Protein AF-A0A7G8Q9J0-F1 (afdb_monomer_lite)

Sequence (96 aa):
MSLIKQLHAVREAQDRAQNARGELAVPAQALLSRGQRYPLTTVGMAAGAGFVLGQLNVHPLRVPGLGALLSGTAAEVVGQAMRLVADFAQEHSDLS

Radius of gyration: 18.75 Å; chains: 1; bounding box: 47×25×50 Å

Foldseek 3Di:
DDPVVVVVVVVVVVVVVVVVVVVCVVVVVVVVVVCVVPVPVVVVVVVVVVVVCVVVVPDLVPPPPSVVVCPPPVVVVVVVVVVVVVVVVVVVVVVD

Secondary structure (DSSP, 8-state):
--HHHHHHHHHHHHHHHHHHHHHHHHHHHHHHHHHHH-HHHHHHHHHHHHHHHHHTT--TTTSTTHHHHIIIIIHHHHHHHHHHHHHHHHHHHHT-

Organism: NCBI:txid2763498

Structure (mmCIF, N/CA/C/O backbone):
data_AF-A0A7G8Q9J0-F1
#
_entry.id   AF-A0A7G8Q9J0-F1
#
loop_
_atom_site.group_PDB
_atom_site.id
_atom_site.type_symbol
_atom_site.label_atom_id
_atom_site.label_alt_id
_atom_site.label_comp_id
_atom_site.label_asym_id
_atom_site.label_entity_id
_atom_site.label_seq_id
_atom_site.pdbx_PDB_ins_code
_atom_site.Cartn_x
_atom_site.Cartn_y
_atom_site.Cartn_z
_atom_site.occupancy
_atom_site.B_iso_or_equiv
_atom_site.auth_seq_id
_atom_site.auth_comp_id
_atom_site.auth_asym_id
_atom_site.auth_atom_id
_atom_site.pdbx_PDB_model_num
ATOM 1 N N . MET A 1 1 ? -11.991 5.296 30.365 1.00 60.22 1 MET A N 1
ATOM 2 C CA . MET A 1 1 ? -12.717 4.956 29.114 1.00 60.22 1 MET A CA 1
ATOM 3 C C . MET A 1 1 ? -12.967 3.452 29.095 1.00 60.22 1 MET A C 1
ATOM 5 O O . MET A 1 1 ? -12.110 2.726 29.572 1.00 60.22 1 MET A O 1
ATOM 9 N N . SER A 1 2 ? -14.126 2.991 28.616 1.00 88.62 2 SER A N 1
ATOM 10 C CA . SER A 1 2 ? -14.501 1.563 28.634 1.00 88.62 2 SER A CA 1
ATOM 11 C C . SER A 1 2 ? -13.977 0.813 27.402 1.00 88.62 2 SER A C 1
ATOM 13 O O . SER A 1 2 ? -14.118 1.305 26.282 1.00 88.62 2 SER A O 1
ATOM 15 N N . LEU A 1 3 ? -13.442 -0.397 27.611 1.00 88.75 3 LEU A N 1
ATOM 16 C CA . LEU A 1 3 ? -12.966 -1.327 26.574 1.00 88.75 3 LEU A CA 1
ATOM 17 C C . LEU A 1 3 ? -14.040 -1.623 25.510 1.00 88.75 3 LEU A C 1
ATOM 19 O O . LEU A 1 3 ? -13.744 -1.718 24.322 1.00 88.75 3 LEU A O 1
ATOM 23 N N . ILE A 1 4 ? -15.305 -1.696 25.929 1.00 90.81 4 ILE A N 1
ATOM 24 C CA . ILE A 1 4 ? -16.450 -1.983 25.053 1.00 90.81 4 ILE A CA 1
ATOM 25 C C . ILE A 1 4 ? -16.616 -0.878 24.000 1.00 90.81 4 ILE A C 1
ATOM 27 O O . ILE A 1 4 ? -16.824 -1.157 22.821 1.00 90.81 4 ILE A O 1
ATOM 31 N N . LYS A 1 5 ? -16.445 0.387 24.405 1.00 89.25 5 LYS A N 1
ATOM 32 C CA . LYS A 1 5 ? -16.520 1.542 23.499 1.00 89.25 5 LYS A CA 1
ATOM 33 C C . LYS A 1 5 ? -15.398 1.511 22.456 1.00 89.25 5 LYS A C 1
ATOM 35 O O . LYS A 1 5 ? -15.609 1.895 21.3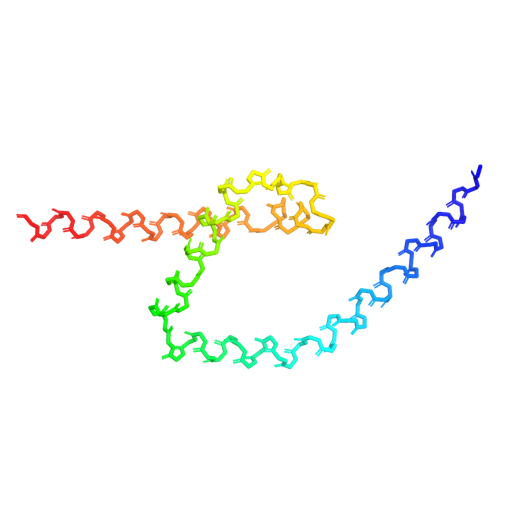11 1.00 89.25 5 LYS A O 1
ATOM 40 N N . GLN A 1 6 ? -14.216 1.036 22.846 1.00 88.62 6 GLN A N 1
ATOM 41 C CA . GLN A 1 6 ? -13.067 0.924 21.952 1.00 88.62 6 GLN A CA 1
ATOM 42 C C . GLN A 1 6 ? -13.247 -0.207 20.933 1.00 88.62 6 GLN A C 1
ATOM 44 O O . GLN A 1 6 ? -12.989 0.002 19.752 1.00 88.62 6 GLN A O 1
ATOM 49 N N . LEU A 1 7 ? -13.763 -1.365 21.355 1.00 92.56 7 LEU A N 1
ATOM 50 C CA . LEU A 1 7 ? -14.093 -2.464 20.441 1.00 92.56 7 LEU A CA 1
ATOM 51 C C . LEU A 1 7 ? -15.153 -2.056 19.412 1.00 92.56 7 LEU A C 1
ATOM 53 O O . LEU A 1 7 ? -15.011 -2.381 18.235 1.00 92.56 7 LEU A O 1
ATOM 57 N N . HIS A 1 8 ? -16.167 -1.295 19.831 1.00 93.31 8 HIS A N 1
ATOM 58 C CA . HIS A 1 8 ? -17.167 -0.750 18.914 1.00 93.31 8 HIS A CA 1
ATOM 59 C C . HIS A 1 8 ? -16.541 0.195 17.876 1.00 93.31 8 HIS A C 1
ATOM 61 O O . HIS A 1 8 ? -16.787 0.050 16.683 1.00 93.31 8 HIS A O 1
ATOM 67 N N . ALA A 1 9 ? -15.673 1.114 18.311 1.00 91.44 9 ALA A N 1
ATOM 68 C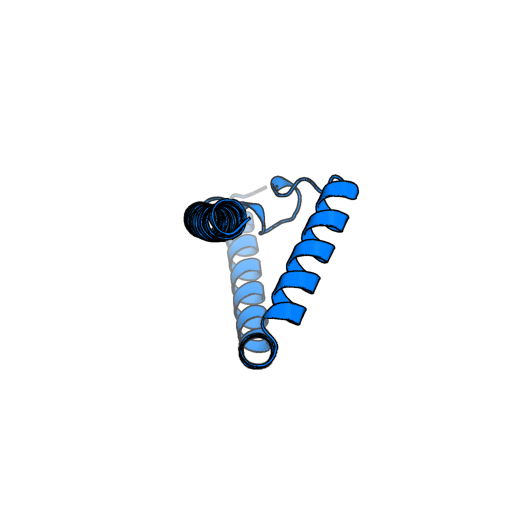 CA . ALA A 1 9 ? -14.982 2.039 17.411 1.00 91.44 9 ALA A CA 1
ATOM 69 C C . ALA A 1 9 ? -14.067 1.319 16.403 1.00 91.44 9 ALA A C 1
ATOM 71 O O . ALA A 1 9 ? -13.986 1.719 15.242 1.00 91.44 9 ALA A O 1
ATOM 72 N N . VAL A 1 10 ? -13.399 0.237 16.822 1.00 92.50 10 VAL A N 1
ATOM 73 C CA . VAL A 1 10 ? -12.596 -0.594 15.913 1.00 92.50 10 VAL A CA 1
ATOM 74 C C . VAL A 1 10 ? -13.486 -1.297 14.891 1.00 92.50 10 VAL A C 1
ATOM 76 O O . VAL A 1 10 ? -13.139 -1.306 13.713 1.00 92.50 10 VAL A O 1
ATOM 79 N N . ARG A 1 11 ? -14.634 -1.845 15.308 1.00 92.50 11 ARG A N 1
ATOM 80 C CA . ARG A 1 11 ? -15.583 -2.513 14.403 1.00 92.50 11 ARG A CA 1
ATOM 81 C C . ARG A 1 11 ? -16.072 -1.561 13.311 1.00 92.50 11 ARG A C 1
ATOM 83 O O . ARG A 1 11 ? -15.971 -1.865 12.131 1.00 92.50 11 ARG A O 1
ATOM 90 N N . GLU A 1 12 ? -16.483 -0.364 13.712 1.00 94.50 12 GLU A N 1
ATOM 91 C CA . GLU A 1 12 ? -16.944 0.677 12.795 1.00 94.50 12 GLU A CA 1
ATOM 92 C C . GLU A 1 12 ? -15.839 1.125 11.823 1.00 94.50 12 GLU A C 1
ATOM 94 O O . GLU A 1 12 ? -16.083 1.364 10.640 1.00 94.50 12 GLU A O 1
ATOM 99 N N . ALA A 1 13 ? -14.595 1.228 12.299 1.00 90.38 13 ALA A N 1
ATOM 100 C CA . ALA A 1 13 ? -13.455 1.524 11.439 1.00 90.38 13 ALA A CA 1
ATOM 101 C C . ALA A 1 13 ? -13.161 0.384 10.446 1.00 90.38 13 ALA A C 1
ATOM 103 O O . ALA A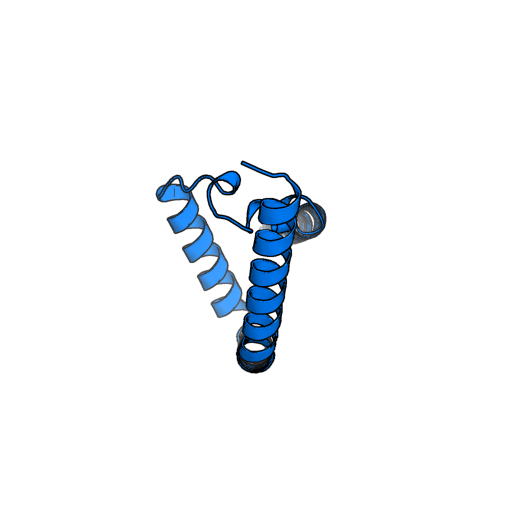 1 13 ? -12.824 0.659 9.294 1.00 90.38 13 ALA A O 1
ATOM 104 N N . GLN A 1 14 ? -13.304 -0.878 10.865 1.00 88.56 14 GLN A N 1
ATOM 105 C CA . GLN A 1 14 ? -13.143 -2.042 9.989 1.00 88.56 14 GLN A CA 1
ATOM 106 C C . GLN A 1 14 ? -14.215 -2.085 8.899 1.00 88.56 14 GLN A C 1
ATOM 108 O O . GLN A 1 14 ? -13.869 -2.286 7.736 1.00 88.56 14 GLN A O 1
ATOM 113 N N . ASP A 1 15 ? -15.476 -1.828 9.243 1.00 93.12 15 ASP A N 1
ATOM 114 C CA . ASP A 1 15 ? -16.577 -1.807 8.274 1.00 93.12 15 ASP A CA 1
ATOM 115 C C . ASP A 1 15 ? -16.368 -0.703 7.227 1.00 93.12 15 ASP A C 1
ATOM 117 O O . ASP A 1 15 ? -16.463 -0.947 6.022 1.00 93.12 15 ASP A O 1
ATOM 121 N N . ARG A 1 16 ? -15.954 0.497 7.662 1.00 89.00 16 ARG A N 1
ATOM 122 C CA . ARG A 1 16 ? -15.579 1.587 6.745 1.00 89.00 16 ARG A CA 1
ATOM 123 C C . ARG A 1 16 ? -14.415 1.207 5.831 1.00 89.00 16 ARG A C 1
ATOM 125 O O . ARG A 1 16 ? -14.459 1.494 4.637 1.00 89.00 16 ARG A O 1
ATOM 132 N N . ALA A 1 17 ? -13.388 0.550 6.368 1.00 85.50 17 ALA A N 1
ATOM 133 C CA . ALA A 1 17 ? -12.246 0.104 5.576 1.00 85.50 17 ALA A CA 1
ATOM 134 C C . ALA A 1 17 ? -12.634 -0.969 4.544 1.00 85.50 17 ALA A C 1
ATOM 136 O O . ALA A 1 17 ? -12.127 -0.947 3.424 1.00 85.50 17 ALA A O 1
ATOM 137 N N . GLN A 1 18 ? -13.537 -1.890 4.891 1.00 87.69 18 GLN A N 1
ATOM 138 C CA . GLN A 1 18 ? -14.019 -2.922 3.969 1.00 87.69 18 GLN A CA 1
ATOM 139 C C . GLN A 1 18 ? -14.851 -2.333 2.829 1.00 87.69 18 GLN A C 1
ATOM 141 O O . GLN A 1 18 ? -14.632 -2.702 1.676 1.00 87.69 18 GLN A O 1
ATOM 146 N N . ASN A 1 19 ? -15.726 -1.370 3.120 1.00 91.00 19 ASN A N 1
ATOM 147 C CA . ASN A 1 19 ? -16.492 -0.674 2.084 1.00 91.00 19 ASN A CA 1
ATOM 148 C C . ASN A 1 19 ? -15.570 0.068 1.108 1.00 91.00 19 ASN A C 1
ATOM 150 O O . ASN A 1 19 ? -15.669 -0.128 -0.102 1.00 91.00 19 ASN A O 1
ATOM 154 N N . ALA A 1 20 ? -14.597 0.821 1.632 1.00 87.06 20 ALA A N 1
ATOM 155 C CA . ALA A 1 20 ? -13.613 1.513 0.803 1.00 87.06 20 ALA A CA 1
ATOM 156 C C . ALA A 1 20 ? -12.788 0.539 -0.060 1.00 87.06 20 ALA A C 1
ATOM 158 O O . ALA A 1 20 ? -12.513 0.813 -1.225 1.00 87.06 20 ALA A O 1
ATOM 159 N N . ARG A 1 21 ? -12.418 -0.637 0.467 1.00 84.12 21 ARG A N 1
ATOM 160 C CA . ARG A 1 21 ? -11.738 -1.678 -0.327 1.00 84.12 21 ARG A CA 1
ATOM 161 C C . ARG A 1 21 ? -12.602 -2.194 -1.476 1.00 84.12 21 ARG A C 1
ATOM 163 O O . ARG A 1 21 ? -12.066 -2.439 -2.552 1.00 84.12 21 ARG A O 1
ATOM 170 N N . GLY A 1 22 ? -13.909 -2.342 -1.260 1.00 87.38 22 GLY A N 1
ATOM 171 C CA . GLY A 1 22 ? -14.856 -2.724 -2.307 1.00 87.38 22 GLY A CA 1
ATOM 172 C C . GLY A 1 22 ? -14.897 -1.707 -3.448 1.00 87.38 22 GLY A C 1
ATOM 173 O O . GLY A 1 22 ? -14.778 -2.085 -4.612 1.00 87.38 22 GLY A O 1
ATOM 174 N N . GLU A 1 23 ? -14.967 -0.415 -3.121 1.00 89.19 23 GLU A N 1
ATOM 175 C CA . GLU A 1 23 ? -14.940 0.678 -4.107 1.00 89.19 23 GLU A CA 1
ATOM 176 C C . GLU A 1 23 ? -13.626 0.717 -4.902 1.00 89.19 23 GLU A C 1
ATOM 178 O O . GLU A 1 23 ? -13.613 1.011 -6.099 1.00 89.19 23 GLU A O 1
ATOM 183 N N . LEU A 1 24 ? -12.515 0.363 -4.253 1.00 89.00 24 LEU A N 1
ATOM 184 C CA . LEU A 1 24 ? -11.191 0.337 -4.869 1.00 89.00 24 LEU A CA 1
ATOM 185 C C . LEU A 1 24 ? -10.919 -0.920 -5.710 1.00 89.00 24 LEU A C 1
ATOM 187 O O . LEU A 1 24 ? -9.947 -0.932 -6.464 1.00 89.00 24 LEU A O 1
ATOM 191 N N . ALA A 1 25 ? -11.751 -1.962 -5.637 1.00 86.62 25 ALA A N 1
ATOM 192 C CA . ALA A 1 25 ? -11.491 -3.230 -6.322 1.00 86.62 25 ALA A CA 1
ATOM 193 C C . ALA A 1 25 ? -11.445 -3.080 -7.855 1.00 86.62 25 ALA A C 1
ATOM 195 O O . ALA A 1 25 ? -10.517 -3.559 -8.506 1.00 86.62 25 ALA A O 1
ATOM 196 N N . VAL A 1 26 ? -12.411 -2.361 -8.435 1.00 88.62 26 VAL A N 1
ATOM 197 C CA . VAL A 1 26 ? -12.485 -2.107 -9.885 1.00 88.62 26 VAL A CA 1
ATOM 198 C C . VAL A 1 26 ? -11.291 -1.286 -10.398 1.00 88.62 26 VAL A C 1
ATOM 200 O O . VAL A 1 26 ? -10.621 -1.742 -11.332 1.00 88.62 26 VAL A O 1
ATOM 203 N N . PRO A 1 27 ? -10.958 -0.111 -9.823 1.00 88.38 27 PRO A N 1
ATOM 204 C CA . PRO A 1 27 ? -9.801 0.653 -10.284 1.00 88.38 27 PRO A CA 1
ATOM 205 C C . PRO A 1 27 ? -8.475 -0.070 -10.015 1.00 88.38 27 PRO A C 1
ATOM 207 O O . PRO A 1 27 ? -7.562 0.028 -10.836 1.00 88.38 27 PRO A O 1
ATOM 210 N N . ALA A 1 28 ? -8.362 -0.846 -8.930 1.00 87.31 28 ALA A N 1
ATOM 211 C CA . ALA A 1 28 ? -7.181 -1.670 -8.679 1.00 87.31 28 ALA A CA 1
ATOM 212 C C . ALA A 1 28 ? -6.990 -2.728 -9.776 1.00 87.31 28 ALA A C 1
ATOM 214 O O . ALA A 1 28 ? -5.888 -2.874 -10.305 1.00 87.31 28 ALA A O 1
ATOM 215 N N . GLN A 1 29 ? -8.065 -3.404 -10.190 1.00 85.50 29 GLN A N 1
ATOM 216 C CA . GLN A 1 29 ? -8.015 -4.372 -11.285 1.00 85.50 29 GLN A CA 1
ATOM 217 C C . GLN A 1 29 ? -7.608 -3.711 -12.611 1.00 85.50 29 GLN A C 1
ATOM 219 O O . GLN A 1 29 ? -6.789 -4.253 -13.360 1.00 85.50 29 GLN A O 1
ATOM 224 N N . ALA A 1 30 ? -8.127 -2.512 -12.890 1.00 89.75 30 ALA A N 1
ATOM 225 C CA . ALA A 1 30 ? -7.742 -1.742 -14.069 1.00 89.75 30 ALA A CA 1
ATOM 226 C C . ALA A 1 30 ? -6.245 -1.382 -14.049 1.00 89.75 30 ALA A C 1
ATOM 228 O O . ALA A 1 30 ? -5.557 -1.552 -15.059 1.00 89.75 30 ALA A O 1
ATOM 229 N N . LEU A 1 31 ? -5.710 -0.959 -12.899 1.00 85.06 31 LEU A N 1
ATOM 230 C CA . LEU A 1 31 ? -4.281 -0.680 -12.733 1.00 85.06 31 LEU A CA 1
ATOM 231 C C . LEU A 1 31 ? -3.414 -1.929 -12.920 1.00 85.06 31 LEU A C 1
ATOM 233 O O . LEU A 1 31 ? -2.405 -1.853 -13.618 1.00 85.06 31 LEU A O 1
ATOM 237 N N . LEU A 1 32 ? -3.820 -3.079 -12.376 1.00 86.38 32 LEU A N 1
ATOM 238 C CA . LEU A 1 32 ? -3.108 -4.348 -12.567 1.00 86.38 32 LEU A CA 1
ATOM 239 C C . LEU A 1 32 ? -3.054 -4.745 -14.045 1.00 86.38 32 LEU A C 1
ATOM 241 O O . LEU A 1 32 ? -1.983 -5.062 -14.561 1.00 86.38 32 LEU A O 1
ATOM 245 N N . SER A 1 33 ? -4.182 -4.646 -14.754 1.00 89.69 33 SER A N 1
ATOM 246 C CA . SER A 1 33 ? -4.231 -4.929 -16.194 1.00 89.69 33 SER A CA 1
ATOM 247 C C . SER A 1 33 ? -3.330 -3.986 -17.006 1.00 89.69 33 SER A C 1
ATOM 249 O O . SER A 1 33 ? -2.677 -4.400 -17.965 1.00 89.69 33 SER A O 1
ATOM 251 N N . ARG A 1 34 ? -3.228 -2.715 -16.591 1.00 86.69 34 ARG A N 1
ATOM 252 C CA . ARG A 1 34 ? -2.321 -1.738 -17.203 1.00 86.69 34 ARG A CA 1
ATOM 253 C C . ARG A 1 34 ? -0.861 -2.067 -16.912 1.00 86.69 34 ARG A C 1
ATOM 255 O O . ARG A 1 34 ? -0.036 -1.927 -17.811 1.00 86.69 34 ARG A O 1
ATOM 262 N N . GLY A 1 35 ? -0.549 -2.521 -15.701 1.00 84.12 35 GLY A N 1
ATOM 263 C CA . GLY A 1 35 ? 0.801 -2.933 -15.332 1.00 84.12 35 GLY A CA 1
ATOM 264 C C . GLY A 1 35 ? 1.285 -4.146 -16.122 1.00 84.12 35 GLY A C 1
ATOM 265 O O . GLY A 1 35 ? 2.406 -4.145 -16.617 1.00 84.12 35 GLY A O 1
ATOM 266 N N . GLN A 1 36 ? 0.404 -5.123 -16.355 1.00 85.38 36 GLN A N 1
ATOM 267 C CA . GLN A 1 36 ? 0.692 -6.264 -17.234 1.00 85.38 36 GLN A CA 1
ATOM 268 C C . GLN A 1 36 ? 0.998 -5.830 -18.673 1.00 85.38 36 GLN A C 1
ATOM 270 O O . GLN A 1 36 ? 1.844 -6.428 -19.332 1.00 85.38 36 GLN A O 1
ATOM 275 N N . ARG A 1 37 ? 0.339 -4.772 -19.163 1.00 91.00 37 ARG A N 1
ATOM 276 C CA . ARG A 1 37 ? 0.575 -4.233 -20.509 1.00 91.00 37 ARG A CA 1
ATOM 277 C C . ARG A 1 37 ? 1.880 -3.436 -20.625 1.00 91.00 37 ARG A C 1
ATOM 279 O O . ARG A 1 37 ? 2.457 -3.397 -21.707 1.00 91.00 37 ARG A O 1
ATOM 286 N N . TYR A 1 38 ? 2.341 -2.801 -19.546 1.00 89.56 38 TYR A N 1
ATOM 287 C CA . TYR A 1 38 ? 3.519 -1.922 -19.545 1.00 89.56 38 TYR A CA 1
ATOM 288 C C . TYR A 1 38 ? 4.486 -2.254 -18.393 1.00 89.56 38 TYR A C 1
ATOM 290 O O . TYR A 1 38 ? 4.722 -1.408 -17.524 1.00 89.56 38 TYR A O 1
ATOM 298 N N . PRO A 1 39 ? 5.084 -3.460 -18.383 1.00 80.31 39 PRO A N 1
ATOM 299 C CA . PRO A 1 39 ? 5.819 -3.971 -17.227 1.00 80.31 39 PRO A CA 1
ATOM 300 C C . PRO A 1 39 ? 7.022 -3.097 -16.849 1.00 80.31 39 PRO A C 1
ATOM 302 O O . PRO A 1 39 ? 7.200 -2.772 -15.678 1.00 80.31 39 PRO A O 1
ATOM 305 N N . LEU A 1 40 ? 7.802 -2.632 -17.832 1.00 88.50 40 LEU A N 1
ATOM 306 C CA . LEU A 1 40 ? 8.979 -1.788 -17.583 1.00 88.50 40 LEU A CA 1
ATOM 307 C C . LEU A 1 40 ? 8.608 -0.431 -16.971 1.00 88.50 40 LEU A C 1
ATOM 309 O O . LEU A 1 40 ? 9.254 0.026 -16.031 1.00 88.50 40 LEU A O 1
ATOM 313 N N . THR A 1 41 ? 7.539 0.202 -17.461 1.00 83.81 41 THR A N 1
ATOM 314 C CA . THR A 1 41 ? 7.052 1.475 -16.911 1.00 83.81 41 THR A CA 1
ATOM 315 C C . THR A 1 41 ? 6.550 1.297 -15.483 1.00 83.81 41 THR A C 1
ATOM 317 O O . THR A 1 41 ? 6.799 2.148 -14.631 1.00 83.81 41 THR A O 1
ATOM 320 N N . THR A 1 42 ? 5.869 0.186 -15.204 1.00 83.38 42 THR A N 1
ATOM 321 C CA . THR A 1 42 ? 5.385 -0.139 -13.861 1.00 83.38 42 THR A CA 1
ATOM 322 C C . THR A 1 42 ? 6.532 -0.380 -12.887 1.00 83.38 42 THR A C 1
ATOM 324 O O . THR A 1 42 ? 6.518 0.203 -11.805 1.00 83.38 42 THR A O 1
ATOM 327 N N . VAL A 1 43 ? 7.549 -1.155 -13.276 1.00 86.25 43 VAL A N 1
ATOM 328 C CA . VAL A 1 43 ? 8.752 -1.368 -12.454 1.00 86.25 43 VAL A CA 1
ATOM 329 C C . VAL A 1 43 ? 9.487 -0.048 -12.210 1.00 86.25 43 VAL A C 1
ATOM 331 O O . VAL A 1 43 ? 9.814 0.260 -11.067 1.00 86.25 43 VAL A O 1
ATOM 334 N N . GLY A 1 44 ? 9.677 0.775 -13.245 1.00 81.56 44 GLY A N 1
ATOM 335 C CA . GLY A 1 44 ? 10.335 2.078 -13.118 1.00 81.56 44 GLY A CA 1
ATOM 336 C C . GLY A 1 44 ? 9.591 3.041 -12.188 1.00 81.56 44 GLY A C 1
ATOM 337 O O . GLY A 1 44 ? 10.207 3.670 -11.328 1.00 81.56 44 GLY A O 1
ATOM 338 N N . MET A 1 45 ? 8.259 3.115 -12.294 1.00 85.19 45 MET A N 1
ATOM 339 C CA . MET A 1 45 ? 7.447 3.907 -11.365 1.00 85.19 45 MET A CA 1
ATOM 340 C C . MET A 1 45 ? 7.519 3.379 -9.932 1.00 85.19 45 MET A C 1
ATOM 342 O O . MET A 1 45 ? 7.650 4.176 -9.005 1.00 85.19 45 MET A O 1
ATOM 346 N N . ALA A 1 46 ? 7.458 2.059 -9.737 1.00 81.81 46 ALA A N 1
ATOM 347 C CA . ALA A 1 46 ? 7.559 1.456 -8.411 1.00 81.81 46 ALA A CA 1
ATOM 348 C C . ALA A 1 46 ? 8.923 1.748 -7.763 1.00 81.81 46 ALA A C 1
ATOM 350 O O . ALA A 1 46 ? 8.976 2.174 -6.609 1.00 81.81 46 ALA A O 1
ATOM 351 N N . ALA A 1 47 ? 10.013 1.597 -8.521 1.00 82.62 47 ALA A N 1
ATOM 352 C CA . ALA A 1 47 ? 11.364 1.905 -8.065 1.00 82.62 47 ALA A CA 1
ATOM 353 C C . ALA A 1 47 ? 11.532 3.396 -7.725 1.00 82.62 47 ALA A C 1
ATOM 355 O O . ALA A 1 47 ? 12.037 3.730 -6.654 1.00 82.62 47 ALA A O 1
ATOM 356 N N . GLY A 1 48 ? 11.052 4.299 -8.588 1.00 83.19 48 GLY A N 1
ATOM 357 C CA . GLY A 1 48 ? 11.112 5.744 -8.352 1.00 83.19 48 GLY A CA 1
ATOM 358 C C . GLY A 1 48 ? 10.304 6.182 -7.128 1.00 83.19 48 GLY A C 1
ATOM 359 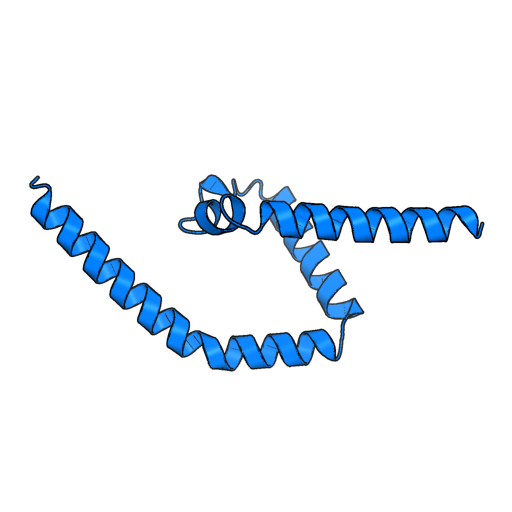O O . GLY A 1 48 ? 10.794 6.954 -6.305 1.00 83.19 48 GLY A O 1
ATOM 360 N N . ALA A 1 49 ? 9.094 5.644 -6.956 1.00 82.62 49 ALA A N 1
ATOM 361 C CA . ALA A 1 49 ? 8.269 5.912 -5.780 1.00 82.62 49 ALA A CA 1
ATOM 362 C C . ALA A 1 49 ? 8.931 5.393 -4.494 1.00 82.62 49 ALA A C 1
ATOM 364 O O . ALA A 1 49 ? 8.992 6.118 -3.501 1.00 82.62 49 ALA A O 1
ATOM 365 N N . GLY A 1 50 ? 9.477 4.172 -4.523 1.00 72.62 50 GLY A N 1
ATOM 366 C CA . GLY A 1 50 ? 10.229 3.599 -3.406 1.00 72.62 50 GLY A CA 1
ATOM 367 C C . GLY A 1 50 ? 11.455 4.435 -3.031 1.00 72.62 50 GLY A C 1
ATOM 368 O O . GLY A 1 50 ? 11.678 4.698 -1.852 1.00 72.62 50 GLY A O 1
ATOM 369 N N . PHE A 1 51 ? 12.200 4.928 -4.023 1.00 81.00 51 PHE A N 1
ATOM 370 C CA . PHE A 1 51 ? 13.351 5.803 -3.806 1.00 81.00 51 PHE A CA 1
ATOM 371 C C . PHE A 1 51 ? 12.957 7.126 -3.133 1.00 81.00 51 PHE A C 1
ATOM 373 O O . PHE A 1 51 ? 13.569 7.515 -2.139 1.00 81.00 51 PHE A O 1
ATOM 380 N N . VAL A 1 52 ? 11.906 7.797 -3.621 1.00 83.19 52 VAL A N 1
ATOM 381 C CA . VAL A 1 52 ? 11.417 9.056 -3.028 1.00 83.19 52 VAL A CA 1
ATOM 382 C C . VAL A 1 52 ? 10.902 8.839 -1.603 1.00 83.19 52 VAL A C 1
ATOM 384 O O . VAL A 1 52 ? 11.216 9.625 -0.712 1.00 83.19 52 VAL A O 1
ATOM 387 N N . LEU A 1 53 ? 10.159 7.759 -1.351 1.00 72.38 53 LEU A N 1
ATOM 388 C CA . LEU A 1 53 ? 9.704 7.413 -0.000 1.00 72.38 53 LEU A CA 1
ATOM 389 C C . LEU A 1 53 ? 10.888 7.121 0.938 1.00 72.38 53 LEU A C 1
ATOM 391 O O . LEU A 1 53 ? 10.876 7.556 2.089 1.00 72.38 53 LEU A O 1
ATOM 395 N N . GLY A 1 54 ? 11.940 6.463 0.443 1.00 69.38 54 GLY A N 1
ATOM 396 C CA . GLY A 1 54 ? 13.188 6.264 1.183 1.00 69.38 54 GLY A CA 1
ATOM 397 C C . GLY A 1 54 ? 13.884 7.582 1.540 1.00 69.38 54 GLY A C 1
ATOM 398 O O . GLY A 1 54 ? 14.294 7.768 2.684 1.00 69.38 54 GLY A O 1
ATOM 399 N N . GLN A 1 55 ? 13.946 8.530 0.598 1.00 73.94 55 GLN A N 1
ATOM 400 C CA . GLN A 1 55 ? 14.521 9.866 0.813 1.00 73.94 55 GLN A CA 1
ATOM 401 C C . GLN A 1 55 ? 13.732 10.694 1.838 1.00 73.94 55 GLN A C 1
ATOM 403 O O . GLN A 1 55 ? 14.315 11.422 2.637 1.00 73.94 55 GLN A O 1
ATOM 408 N N . LEU A 1 56 ? 12.403 10.559 1.858 1.00 73.25 56 LEU A N 1
ATOM 409 C CA . LEU A 1 56 ? 11.532 11.273 2.797 1.00 73.25 56 LEU A CA 1
ATOM 410 C C . LEU A 1 56 ? 11.543 10.684 4.221 1.00 73.25 56 LEU A C 1
ATOM 412 O O . LEU A 1 56 ? 10.853 11.209 5.095 1.00 73.25 56 LEU A O 1
ATOM 416 N N . ASN A 1 57 ? 12.309 9.612 4.472 1.00 64.00 57 ASN A N 1
ATOM 417 C CA . ASN A 1 57 ? 12.439 8.940 5.773 1.00 64.00 57 ASN A CA 1
ATOM 418 C C . ASN A 1 57 ? 11.076 8.622 6.431 1.00 64.00 57 ASN A C 1
ATOM 420 O O . ASN A 1 57 ? 10.897 8.662 7.658 1.00 64.00 57 ASN A O 1
ATOM 424 N N . VAL A 1 58 ? 10.074 8.322 5.597 1.00 62.91 58 VAL A N 1
ATOM 425 C CA . VAL A 1 58 ? 8.758 7.886 6.062 1.00 62.91 58 VAL A CA 1
ATOM 426 C C . VAL A 1 58 ? 8.919 6.509 6.681 1.00 62.91 58 VAL A C 1
ATOM 428 O O . VAL A 1 58 ? 9.094 5.509 5.992 1.00 62.91 58 VAL A O 1
ATOM 431 N N . HIS A 1 59 ? 8.875 6.460 8.011 1.00 59.22 59 HIS A N 1
ATOM 432 C CA . HIS A 1 59 ? 8.968 5.207 8.742 1.00 59.22 59 HIS A CA 1
ATOM 433 C C . HIS A 1 59 ? 7.778 4.318 8.348 1.00 59.22 59 HIS A C 1
ATOM 435 O O . HIS A 1 59 ? 6.637 4.692 8.635 1.00 59.22 59 HIS A O 1
ATOM 441 N N . PRO A 1 60 ? 7.998 3.138 7.744 1.00 57.16 60 PRO A N 1
ATOM 442 C CA . PRO A 1 60 ? 6.913 2.287 7.248 1.00 57.16 60 PRO A CA 1
ATOM 443 C C . PRO A 1 60 ? 5.951 1.825 8.357 1.00 57.16 60 PRO A C 1
ATOM 445 O O . PRO A 1 60 ? 4.790 1.525 8.097 1.00 57.16 60 PRO A O 1
ATOM 448 N N . LEU A 1 61 ? 6.406 1.846 9.614 1.00 58.09 61 LEU A N 1
ATOM 449 C CA . LEU A 1 61 ? 5.604 1.559 10.806 1.00 58.09 61 LEU A CA 1
ATOM 450 C C . LEU A 1 61 ? 4.741 2.742 11.286 1.00 58.09 61 LEU A C 1
ATOM 452 O O . LEU A 1 61 ? 3.830 2.539 12.083 1.00 58.09 61 LEU A O 1
ATOM 456 N N . ARG A 1 62 ? 5.011 3.975 10.832 1.00 60.94 62 ARG A N 1
ATOM 457 C CA . ARG A 1 62 ? 4.234 5.176 11.200 1.00 60.94 62 ARG A CA 1
ATOM 458 C C . ARG A 1 62 ? 3.013 5.401 10.322 1.00 60.94 62 ARG A C 1
ATOM 460 O O . ARG A 1 62 ? 2.157 6.196 10.699 1.00 60.94 62 ARG A O 1
ATOM 467 N N . VAL A 1 63 ? 2.921 4.732 9.176 1.00 58.94 63 VAL A N 1
ATOM 468 C CA . VAL A 1 63 ? 1.741 4.825 8.317 1.00 58.94 63 VAL A CA 1
ATOM 469 C C . VAL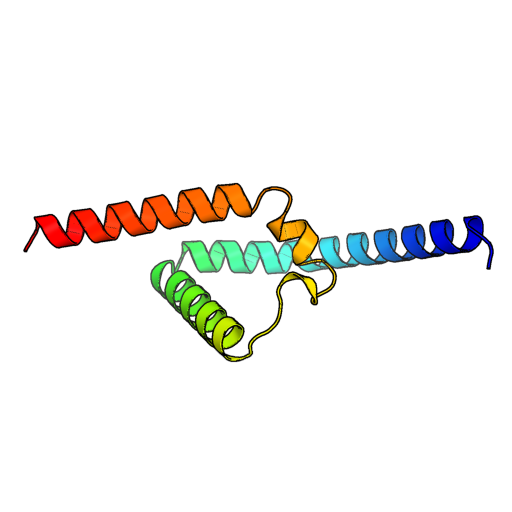 A 1 63 ? 0.729 3.776 8.785 1.00 58.94 63 VAL A C 1
ATOM 471 O O . VAL A 1 63 ? 1.014 2.575 8.697 1.00 58.94 63 VAL A O 1
ATOM 474 N N . PRO A 1 64 ? -0.447 4.193 9.293 1.00 59.31 64 PRO A N 1
ATOM 475 C CA . PRO A 1 64 ? -1.476 3.264 9.743 1.00 59.31 64 PRO A CA 1
ATOM 476 C C . PRO A 1 64 ? -1.839 2.289 8.615 1.00 59.31 64 PRO A C 1
ATOM 478 O O . PRO A 1 64 ? -2.239 2.707 7.533 1.00 59.31 64 PRO A O 1
ATOM 481 N N . GLY A 1 65 ? -1.665 0.988 8.855 1.00 63.84 65 GLY A N 1
ATOM 482 C CA . GLY A 1 65 ? -1.977 -0.071 7.887 1.00 63.84 65 GLY A CA 1
ATOM 483 C C . GLY A 1 65 ? -0.808 -0.566 7.023 1.00 63.84 65 GLY A C 1
ATOM 484 O O . GLY A 1 65 ? -0.867 -1.715 6.594 1.00 63.84 65 GLY A O 1
ATOM 485 N N . LEU A 1 66 ? 0.282 0.196 6.834 1.00 63.97 66 LEU A N 1
ATOM 486 C CA . LEU A 1 66 ? 1.463 -0.305 6.099 1.00 63.97 66 LEU A CA 1
ATOM 487 C C . LEU A 1 66 ? 2.241 -1.352 6.903 1.00 63.97 66 LEU A C 1
ATOM 489 O O . LEU A 1 66 ? 2.659 -2.364 6.347 1.00 63.97 66 LEU A O 1
ATOM 493 N N . GLY A 1 67 ? 2.365 -1.165 8.221 1.00 59.31 67 GLY A N 1
ATOM 494 C CA . GLY A 1 67 ? 3.017 -2.146 9.097 1.00 59.31 67 GLY A CA 1
ATOM 495 C C . GLY A 1 67 ? 2.354 -3.529 9.059 1.00 59.31 67 GLY A C 1
ATOM 496 O O . GLY A 1 67 ? 3.052 -4.535 9.095 1.00 59.31 67 GLY A O 1
ATOM 497 N N . ALA A 1 68 ? 1.026 -3.583 8.902 1.00 60.41 68 ALA A N 1
ATOM 498 C CA . ALA A 1 68 ? 0.273 -4.836 8.791 1.00 60.41 68 ALA A CA 1
ATOM 499 C C . ALA A 1 68 ? 0.435 -5.521 7.420 1.00 60.41 68 ALA A C 1
ATOM 501 O O . ALA A 1 68 ? 0.344 -6.742 7.333 1.00 60.41 68 ALA A O 1
ATOM 502 N N . LEU A 1 69 ? 0.687 -4.751 6.354 1.00 59.06 69 LEU A N 1
ATOM 503 C CA . LEU A 1 69 ? 0.997 -5.298 5.030 1.00 59.06 69 LEU A CA 1
ATOM 504 C C . LEU A 1 69 ? 2.418 -5.877 4.994 1.00 59.06 69 LEU A C 1
ATOM 506 O O . LEU A 1 69 ? 2.633 -6.953 4.442 1.00 59.06 69 LEU A O 1
ATOM 510 N N . LEU A 1 70 ? 3.368 -5.193 5.634 1.00 60.28 70 LEU A N 1
ATOM 511 C CA . LEU A 1 70 ? 4.776 -5.591 5.704 1.00 60.28 70 LEU A CA 1
ATOM 512 C C . LEU A 1 70 ? 5.030 -6.800 6.615 1.00 60.28 70 LEU A C 1
ATOM 514 O O . LEU A 1 70 ? 5.900 -7.607 6.302 1.00 60.28 70 LEU A O 1
ATOM 518 N N . SER A 1 71 ? 4.284 -6.952 7.714 1.00 59.38 71 SER A N 1
ATOM 519 C CA . SER A 1 71 ? 4.563 -7.989 8.717 1.00 59.38 71 SER A CA 1
ATOM 520 C C . SER A 1 71 ? 3.993 -9.378 8.407 1.00 59.38 71 SER A C 1
ATOM 522 O O . SER A 1 71 ? 4.419 -10.339 9.039 1.00 59.38 71 SER A O 1
ATOM 524 N N . GLY A 1 72 ? 3.025 -9.499 7.488 1.00 62.25 72 GLY A N 1
ATOM 525 C CA . GLY A 1 72 ? 2.231 -10.730 7.345 1.00 62.25 72 GLY A CA 1
ATOM 526 C C . GLY A 1 72 ? 2.490 -11.587 6.103 1.00 62.25 72 GLY A C 1
ATOM 527 O O . GLY A 1 72 ? 2.352 -12.798 6.178 1.00 62.25 72 GLY A O 1
ATOM 528 N N . THR A 1 73 ? 2.833 -10.994 4.958 1.00 59.59 73 THR A N 1
ATOM 529 C CA . THR A 1 73 ? 3.013 -11.721 3.674 1.00 59.59 73 THR A CA 1
ATOM 530 C C . THR A 1 73 ? 3.928 -10.975 2.703 1.00 59.59 73 THR A C 1
ATOM 532 O O . THR A 1 73 ? 4.621 -11.591 1.897 1.00 59.59 73 THR A O 1
ATOM 535 N N . ALA A 1 74 ? 4.000 -9.642 2.793 1.00 56.88 74 ALA A N 1
ATOM 536 C CA . ALA A 1 74 ? 4.862 -8.862 1.914 1.00 56.88 74 ALA A CA 1
ATOM 537 C C . ALA A 1 74 ? 6.357 -9.096 2.170 1.00 56.88 74 ALA A C 1
ATOM 539 O O . ALA A 1 74 ? 7.138 -8.910 1.250 1.00 56.88 74 ALA A O 1
ATOM 540 N N . ALA A 1 75 ? 6.776 -9.533 3.363 1.00 59.12 75 ALA A N 1
ATOM 541 C CA . ALA A 1 75 ? 8.178 -9.876 3.615 1.00 59.12 75 ALA A CA 1
ATOM 542 C C . ALA A 1 75 ? 8.662 -11.036 2.723 1.00 59.12 75 ALA A C 1
ATOM 544 O O . ALA A 1 75 ? 9.750 -10.960 2.154 1.00 59.12 75 ALA A O 1
ATOM 545 N N . GLU A 1 76 ? 7.835 -12.069 2.536 1.00 62.62 76 GLU A N 1
ATO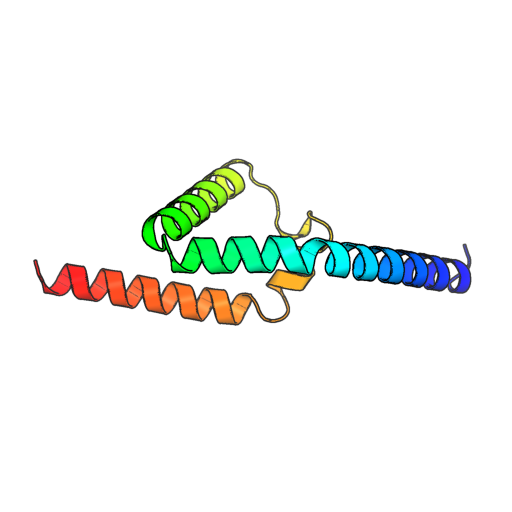M 546 C CA . GLU A 1 76 ? 8.143 -13.186 1.635 1.00 62.62 76 GLU A CA 1
ATOM 547 C C . GLU A 1 76 ? 8.122 -12.745 0.169 1.00 62.62 76 GLU A C 1
ATOM 549 O O . GLU A 1 76 ? 9.035 -13.081 -0.583 1.00 62.62 76 GLU A O 1
ATOM 554 N N . VAL A 1 77 ? 7.145 -11.920 -0.222 1.00 69.06 77 VAL A N 1
ATOM 555 C CA . VAL A 1 77 ? 7.049 -11.365 -1.584 1.00 69.06 77 VAL A CA 1
ATOM 556 C C . VAL A 1 77 ? 8.234 -10.449 -1.900 1.00 69.06 77 VAL A C 1
ATOM 558 O O . VAL A 1 77 ? 8.787 -10.513 -2.992 1.00 69.06 77 VAL A O 1
ATOM 561 N N . VAL A 1 78 ? 8.665 -9.621 -0.946 1.00 65.06 78 VAL A N 1
ATOM 562 C CA . VAL A 1 78 ? 9.854 -8.768 -1.074 1.00 65.06 78 VAL A CA 1
ATOM 563 C C . VAL A 1 78 ? 11.113 -9.624 -1.151 1.00 65.06 78 VAL A C 1
ATOM 565 O O . VAL A 1 78 ? 11.968 -9.352 -1.986 1.00 65.06 78 VAL A O 1
ATOM 568 N N . GLY A 1 79 ? 11.218 -10.686 -0.350 1.00 70.25 79 GLY A N 1
ATOM 569 C CA . GLY A 1 79 ? 12.325 -11.640 -0.435 1.00 70.25 79 GLY A CA 1
ATOM 570 C C . GLY A 1 79 ? 12.398 -12.336 -1.799 1.00 70.25 79 GLY A C 1
ATOM 571 O O . GLY A 1 79 ? 13.466 -12.402 -2.404 1.00 70.25 79 GLY A O 1
ATOM 572 N N . GLN A 1 80 ? 11.261 -12.797 -2.326 1.00 72.88 80 GLN A N 1
ATOM 573 C CA . GLN A 1 80 ? 11.170 -13.407 -3.657 1.00 72.88 80 GLN A CA 1
ATOM 574 C C . GLN A 1 80 ? 11.465 -12.401 -4.776 1.00 72.88 80 GLN A C 1
ATOM 576 O O . GLN A 1 80 ? 12.175 -12.733 -5.723 1.00 72.88 80 GLN A O 1
ATOM 581 N N . ALA A 1 81 ? 10.986 -11.162 -4.652 1.00 67.62 81 ALA A N 1
ATOM 582 C CA . ALA A 1 81 ? 11.280 -10.094 -5.601 1.00 67.62 81 ALA A CA 1
ATOM 583 C C . ALA A 1 81 ? 12.771 -9.726 -5.599 1.00 67.62 81 ALA A C 1
ATOM 585 O O . ALA A 1 81 ? 13.360 -9.577 -6.663 1.00 67.62 81 ALA A O 1
ATOM 586 N N . MET A 1 82 ? 13.402 -9.639 -4.425 1.00 71.75 82 MET A N 1
ATOM 587 C CA . MET A 1 82 ? 14.842 -9.385 -4.315 1.00 71.75 82 MET A CA 1
ATOM 588 C C . MET A 1 82 ? 15.668 -10.523 -4.905 1.00 71.75 82 MET A C 1
ATOM 590 O O . MET A 1 82 ? 16.685 -10.261 -5.536 1.00 71.75 82 MET A O 1
ATOM 594 N N . ARG A 1 83 ? 15.214 -11.771 -4.757 1.00 74.00 83 ARG A N 1
ATOM 595 C CA . ARG A 1 83 ? 15.858 -12.923 -5.391 1.00 74.00 83 ARG A CA 1
ATOM 596 C C . ARG A 1 83 ? 15.760 -12.866 -6.917 1.00 74.00 83 ARG A C 1
ATOM 598 O O . ARG A 1 83 ? 16.776 -13.019 -7.572 1.00 74.00 83 ARG A O 1
ATOM 605 N N . LEU A 1 84 ? 14.590 -12.536 -7.469 1.00 75.31 84 LEU A N 1
ATOM 606 C CA . LEU A 1 84 ? 14.420 -12.321 -8.913 1.00 75.31 84 LEU A CA 1
ATOM 607 C C . LEU A 1 84 ? 15.292 -11.175 -9.443 1.00 75.31 84 LEU A C 1
ATOM 609 O O . LEU A 1 84 ? 15.871 -11.293 -10.516 1.00 75.31 84 LEU A O 1
ATOM 613 N N . VAL A 1 85 ? 15.404 -10.072 -8.696 1.00 74.25 85 VAL A N 1
ATOM 614 C CA . VAL A 1 85 ? 16.282 -8.947 -9.058 1.00 74.25 85 VAL A CA 1
ATOM 615 C C . VAL A 1 85 ? 17.755 -9.355 -9.006 1.00 74.25 85 VAL A C 1
ATOM 617 O O . VAL A 1 85 ? 18.516 -8.979 -9.894 1.00 74.25 85 VAL A O 1
ATOM 620 N N . ALA A 1 86 ? 18.156 -10.124 -7.993 1.00 73.50 86 ALA A N 1
ATOM 621 C CA . ALA A 1 86 ? 19.518 -10.629 -7.864 1.00 73.50 86 ALA A CA 1
ATOM 622 C C . ALA A 1 86 ? 19.873 -11.596 -9.003 1.00 73.50 86 ALA A C 1
ATOM 624 O O . ALA A 1 86 ? 20.922 -11.432 -9.617 1.00 73.50 86 ALA A O 1
ATOM 625 N N . ASP A 1 87 ? 18.979 -12.530 -9.334 1.00 73.38 87 ASP A N 1
ATOM 626 C CA . ASP A 1 87 ? 19.165 -13.474 -10.440 1.00 73.38 87 ASP A CA 1
ATOM 627 C C . ASP A 1 87 ? 19.290 -12.723 -11.781 1.00 73.38 87 ASP A C 1
ATOM 629 O O . ASP A 1 87 ? 20.194 -12.999 -12.566 1.00 73.38 87 ASP A O 1
ATOM 633 N N . PHE A 1 88 ? 18.464 -11.693 -12.004 1.00 72.00 88 PHE A N 1
ATOM 634 C CA . PHE A 1 88 ? 18.527 -10.859 -13.211 1.00 72.00 88 PHE A CA 1
ATOM 635 C C . PHE A 1 88 ? 19.823 -10.035 -13.305 1.00 72.00 88 PHE A C 1
ATOM 637 O O . PHE A 1 88 ? 20.374 -9.848 -14.389 1.00 72.00 88 PHE A O 1
ATOM 644 N N . ALA A 1 89 ? 20.327 -9.529 -12.175 1.00 68.00 89 ALA A N 1
ATOM 645 C CA . ALA A 1 89 ? 21.598 -8.808 -12.122 1.00 68.00 89 ALA A CA 1
ATOM 646 C C . ALA A 1 89 ? 22.804 -9.741 -12.350 1.00 68.00 89 ALA A C 1
ATOM 648 O O . ALA A 1 89 ? 23.762 -9.351 -13.021 1.00 68.00 89 ALA A O 1
ATOM 649 N N . GLN A 1 90 ? 22.744 -10.969 -11.828 1.00 71.75 90 GLN A N 1
ATOM 650 C CA . GLN A 1 90 ? 23.767 -12.000 -12.013 1.00 71.75 90 GLN A CA 1
ATOM 651 C C . GLN A 1 90 ? 23.853 -12.434 -13.484 1.00 71.75 90 GLN A C 1
ATOM 653 O O . GLN A 1 90 ? 24.934 -12.417 -14.065 1.00 71.75 90 GLN A O 1
ATOM 658 N N . GLU A 1 91 ? 22.712 -12.722 -14.116 1.00 66.31 91 GLU A N 1
ATOM 659 C CA . GLU A 1 91 ? 22.640 -13.149 -15.519 1.00 66.31 91 GLU A CA 1
ATOM 660 C C . GLU A 1 91 ? 23.189 -12.074 -16.474 1.00 66.31 91 GLU A C 1
ATOM 662 O O . GLU A 1 91 ? 23.878 -12.383 -17.442 1.00 66.31 91 GLU A O 1
ATOM 667 N N . HIS A 1 92 ? 22.974 -10.790 -16.164 1.00 55.78 92 HIS A N 1
ATOM 668 C CA . HIS A 1 92 ? 23.545 -9.678 -16.932 1.00 55.78 92 HIS A CA 1
ATOM 669 C C . HIS A 1 92 ? 25.063 -9.502 -16.738 1.00 55.78 92 HIS A C 1
ATOM 671 O O . HIS A 1 92 ? 25.732 -8.956 -17.615 1.00 55.78 92 HIS A O 1
ATOM 677 N N . SER A 1 93 ? 25.603 -9.955 -15.603 1.00 58.75 93 SER A N 1
ATOM 678 C CA . SER A 1 93 ? 27.032 -9.867 -15.274 1.00 58.75 93 SER A CA 1
ATOM 679 C C . SER A 1 93 ? 27.847 -10.989 -15.924 1.00 58.75 93 SER A C 1
ATOM 681 O O . SER A 1 93 ? 28.986 -10.754 -16.302 1.00 58.75 93 SER A O 1
ATOM 683 N N . ASP A 1 94 ? 27.256 -12.176 -16.103 1.00 61.22 94 ASP A N 1
ATOM 684 C CA . ASP A 1 94 ? 27.897 -13.336 -16.749 1.00 61.22 94 ASP A CA 1
ATOM 685 C C . ASP A 1 94 ? 27.934 -13.233 -18.293 1.00 61.22 94 ASP A C 1
ATOM 687 O O . ASP A 1 94 ? 28.623 -14.005 -18.962 1.00 61.22 94 ASP A O 1
ATOM 691 N N . LEU A 1 95 ? 27.191 -12.281 -18.871 1.00 56.59 95 LEU A N 1
ATOM 692 C CA . LEU A 1 95 ? 27.122 -11.997 -20.313 1.00 56.59 95 LEU A CA 1
ATOM 693 C C . LEU A 1 95 ? 28.080 -10.875 -20.778 1.00 56.59 95 LEU A C 1
ATOM 695 O O . LEU A 1 95 ? 28.105 -10.579 -21.976 1.00 56.59 95 LEU A O 1
ATOM 699 N N . SER A 1 96 ? 28.839 -10.248 -19.866 1.00 47.59 96 SER A N 1
ATOM 700 C CA . SER A 1 96 ? 29.876 -9.229 -20.151 1.00 47.59 96 SER A CA 1
ATOM 701 C C . SER A 1 96 ? 31.282 -9.773 -19.920 1.00 47.59 96 SER A C 1
ATOM 703 O O . SER A 1 96 ? 32.187 -9.363 -20.682 1.00 47.59 96 SER A O 1
#

pLDDT: mean 76.53, std 12.53, range [47.59, 94.5]